Protein AF-A0A7K2W444-F1 (afdb_monomer_lite)

Radius of gyration: 15.76 Å; chains: 1; bounding box: 36×25×38 Å

Secondary structure (DSSP, 8-state):
------EE--GGG---HHHHHT-TTTPPPSEE---S-SS---TTTTT--HHHHHHS-HHHHHHHHHHHH-

Sequence (70 aa):
SGSDAITGFPADREWESSRLVAGEAGGVSAQGGFLSDIAGFDADFFGISPREALAMDPQQRILLEVTWEA

pLDDT: mean 90.86, std 6.27, range [64.88, 97.44]

Structure (mmCIF, N/CA/C/O backbone):
data_AF-A0A7K2W444-F1
#
_entry.id   AF-A0A7K2W444-F1
#
loop_
_atom_site.group_PDB
_atom_site.id
_atom_site.type_symbol
_atom_site.label_atom_id
_atom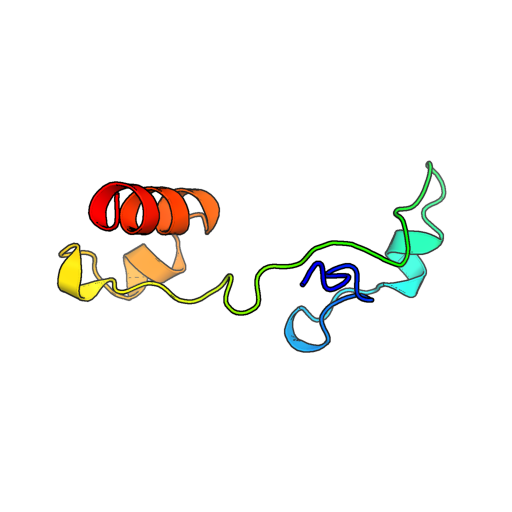_site.label_alt_id
_atom_site.label_comp_id
_atom_site.label_asym_id
_atom_site.label_entity_id
_atom_site.label_seq_id
_atom_site.pdbx_PDB_ins_code
_atom_site.Cartn_x
_atom_site.Cartn_y
_atom_site.Cartn_z
_atom_site.occupancy
_atom_site.B_iso_or_equiv
_atom_site.auth_seq_id
_atom_site.auth_comp_id
_atom_site.auth_asym_id
_atom_site.auth_atom_id
_atom_site.pdbx_PDB_model_num
ATOM 1 N N . SER A 1 1 ? 13.595 -18.587 13.354 1.00 75.06 1 SER A N 1
ATOM 2 C CA . SER A 1 1 ? 14.531 -18.737 12.218 1.00 75.06 1 SER A CA 1
ATOM 3 C C . SER A 1 1 ? 14.498 -17.456 11.402 1.00 75.06 1 SER A C 1
ATOM 5 O O . SER A 1 1 ? 13.502 -16.751 11.477 1.00 75.06 1 SER A O 1
ATOM 7 N N . GLY A 1 2 ? 15.565 -17.121 10.674 1.00 86.38 2 GLY A N 1
ATOM 8 C CA . GLY A 1 2 ? 15.529 -16.041 9.682 1.00 86.38 2 GLY A CA 1
ATOM 9 C C . GLY A 1 2 ? 15.215 -16.637 8.317 1.00 86.38 2 GLY A C 1
ATOM 10 O O . GLY A 1 2 ? 16.031 -17.395 7.799 1.00 86.38 2 GLY A O 1
ATOM 11 N N . SER A 1 3 ? 14.027 -16.371 7.783 1.00 90.69 3 SER A N 1
ATOM 12 C CA . SER A 1 3 ? 13.678 -16.712 6.402 1.00 90.69 3 SER A CA 1
ATOM 13 C C . SER A 1 3 ? 13.981 -15.529 5.487 1.00 90.69 3 SER A C 1
ATOM 15 O O . SER A 1 3 ? 13.752 -14.384 5.875 1.00 90.69 3 SER A O 1
ATOM 17 N N . ASP A 1 4 ? 14.468 -15.808 4.280 1.00 94.00 4 ASP A N 1
ATOM 18 C CA . ASP A 1 4 ? 14.608 -14.798 3.232 1.00 94.00 4 ASP A CA 1
ATOM 19 C C . ASP A 1 4 ? 13.218 -14.396 2.711 1.00 94.00 4 ASP A C 1
ATOM 21 O O . ASP A 1 4 ? 12.407 -15.258 2.373 1.00 94.00 4 ASP A O 1
ATOM 25 N N . ALA A 1 5 ? 12.939 -13.093 2.698 1.00 94.12 5 ALA A N 1
ATOM 26 C CA . ALA A 1 5 ? 11.671 -12.511 2.255 1.00 94.12 5 ALA A CA 1
ATOM 27 C C . ALA A 1 5 ? 11.788 -11.810 0.888 1.00 94.12 5 ALA A C 1
ATOM 29 O O . ALA A 1 5 ? 10.827 -11.193 0.422 1.00 94.12 5 ALA A O 1
ATOM 30 N N . ILE A 1 6 ? 12.957 -11.876 0.246 1.00 95.56 6 ILE A N 1
ATOM 31 C CA . ILE A 1 6 ? 13.185 -11.284 -1.068 1.00 95.56 6 ILE A CA 1
ATOM 32 C C . ILE A 1 6 ? 12.638 -12.211 -2.151 1.00 95.56 6 ILE A C 1
ATOM 34 O O . ILE A 1 6 ? 12.979 -13.389 -2.242 1.00 95.56 6 ILE A O 1
ATOM 38 N N . THR A 1 7 ? 11.776 -11.660 -2.999 1.00 93.88 7 THR A N 1
ATOM 39 C CA . THR A 1 7 ? 11.097 -12.395 -4.070 1.00 93.88 7 THR A CA 1
ATOM 40 C C . THR A 1 7 ? 11.185 -11.627 -5.387 1.00 93.88 7 THR A C 1
ATOM 42 O O . THR A 1 7 ? 11.686 -10.503 -5.432 1.00 93.88 7 THR A O 1
ATOM 45 N N . GLY A 1 8 ? 10.751 -12.252 -6.484 1.00 93.50 8 GLY A N 1
ATOM 46 C CA . GLY A 1 8 ? 10.542 -11.547 -7.751 1.00 93.50 8 GLY A CA 1
ATOM 47 C C . GLY A 1 8 ? 9.312 -10.634 -7.705 1.00 93.50 8 GLY A C 1
ATOM 48 O O . GLY A 1 8 ? 8.617 -10.554 -6.695 1.00 93.50 8 GLY A O 1
ATOM 49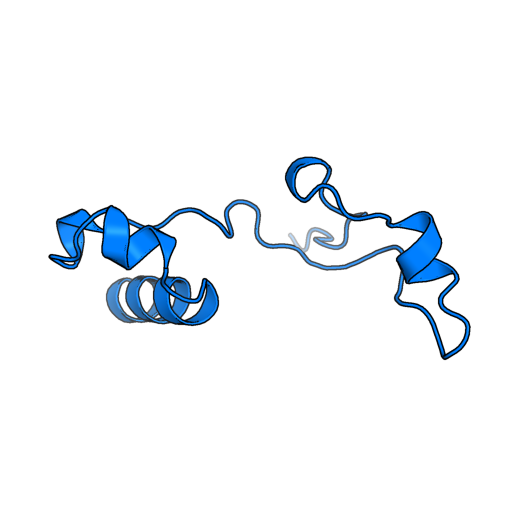 N N . PHE A 1 9 ? 9.022 -9.959 -8.816 1.00 92.81 9 PHE A N 1
ATOM 50 C CA . PHE A 1 9 ? 7.840 -9.102 -8.907 1.00 92.81 9 PHE A CA 1
ATOM 51 C C . PHE A 1 9 ? 6.523 -9.875 -8.695 1.00 92.81 9 PHE A C 1
ATOM 53 O O . PHE A 1 9 ? 6.362 -10.956 -9.270 1.00 92.81 9 PHE A O 1
ATOM 60 N N . PRO A 1 10 ? 5.561 -9.315 -7.934 1.00 90.69 10 PRO A N 1
ATOM 61 C CA . PRO A 1 10 ? 4.232 -9.900 -7.780 1.00 90.69 10 PRO A CA 1
ATOM 62 C C . PRO A 1 10 ? 3.483 -9.962 -9.117 1.00 90.69 10 PRO A C 1
ATOM 64 O O . PRO A 1 10 ? 3.489 -9.001 -9.888 1.00 90.69 10 PRO A O 1
ATOM 67 N N . ALA A 1 11 ? 2.836 -11.096 -9.393 1.00 88.88 11 ALA A N 1
ATOM 68 C CA . ALA A 1 11 ? 2.138 -11.333 -10.660 1.00 88.88 11 ALA A CA 1
ATOM 69 C C . ALA A 1 11 ? 0.789 -10.595 -10.763 1.00 88.88 11 ALA A C 1
ATOM 71 O O . ALA A 1 11 ? 0.298 -10.361 -11.862 1.00 88.88 11 ALA A O 1
ATOM 72 N N . ASP A 1 12 ? 0.205 -10.219 -9.629 1.00 88.19 12 ASP A N 1
ATOM 73 C CA . ASP A 1 12 ? -1.098 -9.561 -9.479 1.00 88.19 12 ASP A CA 1
ATOM 74 C C . ASP A 1 12 ? -1.056 -8.038 -9.692 1.00 88.19 12 ASP A C 1
ATOM 76 O O . ASP A 1 12 ? -2.096 -7.387 -9.712 1.00 88.19 12 ASP A O 1
ATOM 80 N N . ARG A 1 13 ? 0.138 -7.457 -9.866 1.00 86.25 13 ARG A N 1
ATOM 81 C CA . ARG A 1 13 ? 0.321 -6.006 -10.057 1.00 86.25 13 ARG A CA 1
ATOM 82 C C . ARG A 1 13 ? 0.478 -5.585 -11.517 1.00 86.25 13 ARG A C 1
ATOM 84 O O . ARG A 1 13 ? 0.617 -4.396 -11.781 1.00 86.25 13 ARG A O 1
ATOM 91 N N . GLU A 1 14 ? 0.484 -6.547 -12.443 1.00 86.19 14 GLU A N 1
ATOM 92 C CA . GLU A 1 14 ? 0.556 -6.333 -13.900 1.00 86.19 14 GLU A CA 1
ATOM 93 C C . GLU A 1 14 ? 1.721 -5.433 -14.360 1.00 86.19 14 GLU A C 1
ATOM 95 O O . GLU A 1 14 ? 1.660 -4.758 -15.387 1.00 86.19 14 GLU A O 1
ATOM 100 N N . TRP A 1 15 ? 2.820 -5.406 -13.606 1.00 88.38 15 TRP A N 1
ATOM 101 C CA . TRP A 1 15 ? 3.981 -4.599 -13.962 1.00 88.38 15 TRP A CA 1
ATOM 102 C C . TRP A 1 15 ? 4.705 -5.180 -15.181 1.00 88.38 15 TRP A C 1
ATOM 104 O O . TRP A 1 15 ? 5.021 -6.371 -15.220 1.00 88.38 15 TRP A O 1
ATOM 114 N N . GLU A 1 16 ? 5.078 -4.319 -16.134 1.00 87.50 16 GLU A N 1
ATOM 115 C CA . GLU A 1 16 ? 6.009 -4.657 -17.221 1.00 87.50 16 GLU A CA 1
ATOM 116 C C . GLU A 1 16 ? 7.438 -4.812 -16.667 1.00 87.50 16 GLU A C 1
ATOM 118 O O . GLU A 1 16 ? 8.330 -4.000 -16.918 1.00 87.50 16 GLU A O 1
ATOM 123 N N . SER A 1 17 ? 7.663 -5.853 -15.865 1.00 85.69 17 SER A N 1
ATOM 124 C CA . SER A 1 17 ? 8.902 -6.082 -15.115 1.00 85.69 17 SER A CA 1
ATOM 125 C C . SER A 1 17 ? 10.147 -6.093 -16.003 1.00 85.69 17 SER A C 1
ATOM 127 O O . SER A 1 17 ? 11.164 -5.514 -15.630 1.00 85.69 17 SER A O 1
ATOM 129 N N . SER A 1 18 ? 10.065 -6.664 -17.207 1.00 85.00 18 SER A N 1
ATOM 130 C CA . SER A 1 18 ? 11.163 -6.651 -18.181 1.00 85.00 18 SER A CA 1
ATOM 131 C C . SER A 1 18 ? 11.562 -5.229 -18.579 1.00 85.00 18 SER A C 1
ATOM 133 O O . SER A 1 18 ? 12.749 -4.912 -18.631 1.00 85.00 18 SER A O 1
ATOM 135 N N . ARG A 1 19 ? 10.579 -4.351 -18.799 1.00 86.94 19 ARG A N 1
ATOM 136 C CA . ARG A 1 19 ? 10.799 -2.941 -19.123 1.00 86.94 19 ARG A CA 1
ATOM 137 C C . ARG A 1 19 ? 11.339 -2.167 -17.925 1.00 86.94 19 ARG A C 1
ATOM 139 O O . ARG A 1 19 ? 12.236 -1.346 -18.090 1.00 86.94 19 ARG A O 1
ATOM 146 N N . LEU A 1 20 ? 10.812 -2.436 -16.733 1.00 86.75 20 LEU A N 1
ATOM 147 C CA . LEU A 1 20 ? 11.258 -1.804 -15.490 1.00 86.75 20 LEU A CA 1
ATOM 148 C C . LEU A 1 20 ? 12.724 -2.140 -15.180 1.00 86.75 20 LEU A C 1
ATOM 150 O O . LEU A 1 20 ? 13.499 -1.252 -14.823 1.00 86.75 20 LEU A O 1
ATOM 154 N N . VAL A 1 21 ? 13.119 -3.401 -15.364 1.00 88.69 21 VAL A N 1
ATOM 155 C CA . VAL A 1 21 ? 14.501 -3.863 -15.158 1.00 88.69 21 VAL A CA 1
ATOM 156 C C . VAL A 1 21 ? 15.441 -3.318 -16.235 1.00 88.69 21 VAL A C 1
ATOM 158 O O . VAL A 1 21 ? 16.567 -2.937 -15.931 1.00 88.69 21 VAL A O 1
ATOM 161 N N . ALA A 1 22 ? 14.987 -3.231 -17.488 1.00 88.12 22 ALA A N 1
ATOM 162 C CA . ALA A 1 22 ? 15.792 -2.738 -18.608 1.00 88.12 22 ALA A CA 1
ATOM 163 C C . ALA A 1 22 ? 15.872 -1.201 -18.712 1.00 88.12 22 ALA A C 1
ATOM 165 O O . ALA A 1 22 ? 16.457 -0.698 -19.668 1.00 88.12 22 ALA A O 1
ATOM 166 N N . GLY A 1 23 ? 15.266 -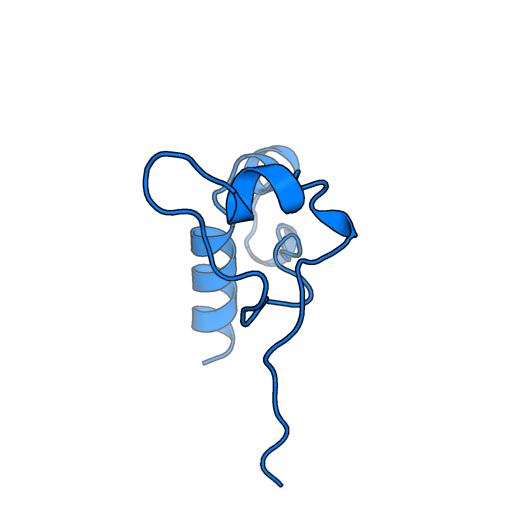0.458 -17.776 1.00 85.50 23 GLY A N 1
ATOM 167 C CA . GLY A 1 23 ? 15.091 0.993 -17.866 1.00 85.50 23 GLY A CA 1
ATOM 168 C C . GLY A 1 23 ? 16.363 1.745 -18.278 1.00 85.50 23 GLY A C 1
ATOM 169 O O . GLY A 1 23 ? 17.386 1.671 -17.597 1.00 85.50 23 GLY A O 1
ATOM 170 N N . GLU A 1 24 ? 16.274 2.514 -19.371 1.00 64.88 24 GLU A N 1
ATOM 171 C CA . GLU A 1 24 ? 17.410 3.205 -20.011 1.00 64.88 24 GLU A CA 1
ATOM 172 C C . GLU A 1 24 ? 18.105 4.241 -19.103 1.00 64.88 24 GLU A C 1
ATOM 174 O O . GLU A 1 24 ? 19.234 4.643 -19.369 1.00 64.88 24 GLU A O 1
ATOM 179 N N . ALA A 1 25 ? 17.459 4.638 -18.000 1.00 72.69 25 ALA A N 1
ATOM 180 C CA . ALA A 1 25 ? 17.973 5.570 -16.994 1.00 72.69 25 ALA A CA 1
ATOM 181 C C . ALA A 1 25 ? 18.373 4.897 -15.660 1.00 72.69 25 ALA A C 1
ATOM 183 O O . ALA A 1 25 ? 18.404 5.563 -14.626 1.00 72.69 25 ALA A O 1
ATOM 184 N N . GLY A 1 26 ? 18.672 3.593 -15.668 1.00 74.12 26 GLY A N 1
ATOM 185 C CA . GLY A 1 26 ? 19.035 2.833 -14.466 1.00 74.12 26 GLY A CA 1
ATOM 186 C C . GLY A 1 26 ? 17.842 2.067 -13.903 1.00 74.12 26 GLY A C 1
ATOM 187 O O . GLY A 1 26 ? 17.268 2.458 -12.890 1.00 74.12 26 GLY A O 1
ATOM 188 N N . GLY A 1 27 ? 17.454 1.000 -14.606 1.00 82.62 27 GLY A N 1
ATOM 189 C CA . GLY A 1 27 ? 16.343 0.128 -14.237 1.00 82.62 27 GLY A CA 1
ATOM 190 C C . GLY A 1 27 ? 16.408 -0.432 -12.813 1.00 82.62 27 GLY A C 1
ATOM 191 O O . GLY A 1 27 ? 17.417 -0.359 -12.111 1.00 82.62 27 GLY A O 1
ATOM 192 N N . VAL A 1 28 ? 15.286 -0.989 -12.372 1.00 87.12 28 VAL A N 1
ATOM 193 C CA . VAL A 1 28 ? 15.133 -1.515 -11.009 1.00 87.12 28 VAL A CA 1
ATOM 194 C C . VAL A 1 28 ? 15.624 -2.960 -10.894 1.00 87.12 28 VAL A C 1
ATOM 196 O O . VAL A 1 28 ? 15.673 -3.702 -11.873 1.00 87.12 28 VAL A O 1
ATOM 199 N N . SER A 1 29 ? 15.957 -3.384 -9.671 1.00 90.12 29 SER A N 1
ATOM 200 C CA . SER A 1 29 ? 16.239 -4.792 -9.365 1.00 90.12 29 SER A CA 1
ATOM 201 C C . SER A 1 29 ? 15.052 -5.684 -9.751 1.00 90.12 29 SER A C 1
ATOM 203 O O . SER A 1 29 ? 13.901 -5.331 -9.505 1.00 90.12 29 SER A O 1
ATOM 205 N N . ALA A 1 30 ? 15.336 -6.873 -10.290 1.00 89.12 30 ALA A N 1
ATOM 206 C CA . ALA A 1 30 ? 14.323 -7.896 -10.566 1.00 89.12 30 ALA A CA 1
ATOM 207 C C . ALA A 1 30 ? 13.754 -8.553 -9.292 1.00 89.12 30 ALA A C 1
ATOM 209 O O . ALA A 1 30 ? 12.831 -9.364 -9.375 1.00 89.12 30 ALA A O 1
ATOM 210 N N . GLN A 1 31 ? 14.324 -8.225 -8.129 1.00 92.75 31 GLN A N 1
ATOM 211 C CA . GLN A 1 31 ? 13.921 -8.737 -6.827 1.00 92.75 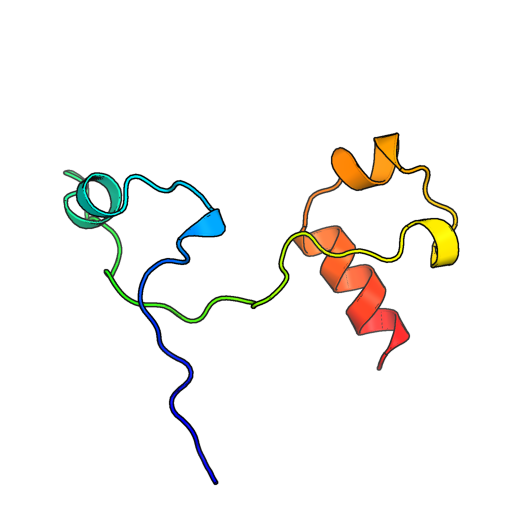31 GLN A CA 1
ATOM 212 C C . GLN A 1 31 ? 13.696 -7.619 -5.809 1.00 92.75 31 GLN A C 1
ATOM 214 O O . GLN A 1 31 ? 14.394 -6.600 -5.829 1.00 92.75 31 GLN A O 1
ATOM 219 N N . GLY A 1 32 ? 12.767 -7.854 -4.884 1.00 93.12 32 GLY A N 1
ATOM 220 C CA . GLY A 1 32 ? 12.438 -6.947 -3.791 1.00 93.12 32 GLY A CA 1
ATOM 221 C C . GLY A 1 32 ? 11.620 -7.622 -2.690 1.00 93.12 32 GLY A C 1
ATOM 222 O O . GLY A 1 32 ? 11.182 -8.766 -2.820 1.00 93.12 32 GLY A O 1
ATOM 223 N N . GLY A 1 33 ? 11.436 -6.900 -1.586 1.00 94.31 33 GLY A N 1
ATOM 224 C CA . GLY A 1 33 ? 10.468 -7.255 -0.553 1.00 94.31 33 GLY A CA 1
ATOM 225 C C . GLY A 1 33 ? 9.123 -6.618 -0.884 1.00 94.31 33 GLY A C 1
ATOM 226 O O . GLY A 1 33 ? 9.044 -5.403 -1.069 1.00 94.31 33 GLY A O 1
ATOM 227 N N . PHE A 1 34 ? 8.072 -7.426 -0.965 1.00 93.31 34 PHE A N 1
ATOM 228 C CA . PHE A 1 34 ? 6.734 -6.964 -1.317 1.00 93.31 34 PHE A CA 1
ATOM 229 C C . PHE A 1 34 ? 5.743 -7.389 -0.239 1.00 93.31 34 PHE A C 1
ATOM 231 O O . PHE A 1 34 ? 5.757 -8.534 0.202 1.00 93.31 34 PHE A O 1
ATOM 238 N N . LEU A 1 35 ? 4.864 -6.469 0.164 1.00 91.75 35 LEU A N 1
ATOM 239 C CA . LEU A 1 35 ? 3.720 -6.818 1.003 1.00 91.75 35 LEU A CA 1
ATOM 240 C C . LEU A 1 35 ? 2.779 -7.746 0.232 1.00 91.75 35 LEU A C 1
ATOM 242 O O . LEU A 1 35 ? 2.504 -7.499 -0.944 1.00 91.75 35 LEU A O 1
ATOM 246 N N . SER A 1 36 ? 2.303 -8.795 0.901 1.00 88.19 36 SER A N 1
ATOM 247 C CA . SER A 1 36 ? 1.409 -9.800 0.321 1.00 88.19 36 SER A CA 1
ATOM 248 C C . SER A 1 36 ? 0.034 -9.238 -0.018 1.00 88.19 36 SER A C 1
ATOM 250 O O . SER A 1 36 ? -0.530 -9.619 -1.034 1.00 88.19 36 SER A O 1
ATOM 252 N N . ASP A 1 37 ? -0.479 -8.319 0.800 1.00 86.38 37 ASP A N 1
ATOM 253 C CA . ASP A 1 37 ? -1.759 -7.658 0.568 1.00 86.38 37 ASP A CA 1
ATOM 254 C C . ASP A 1 37 ? -1.605 -6.142 0.711 1.00 86.38 37 ASP A C 1
ATOM 256 O O . ASP A 1 37 ? -1.818 -5.561 1.766 1.00 86.38 37 ASP A O 1
ATOM 260 N N . ILE A 1 38 ? -1.143 -5.500 -0.362 1.00 88.56 38 ILE A N 1
ATOM 261 C CA . ILE A 1 38 ? -1.010 -4.036 -0.418 1.00 88.56 38 ILE A CA 1
ATOM 262 C C . ILE A 1 38 ? -2.354 -3.341 -0.692 1.00 88.56 38 ILE A C 1
ATOM 264 O O . ILE A 1 38 ? -2.469 -2.126 -0.546 1.00 88.56 38 ILE A O 1
ATOM 268 N N . ALA A 1 39 ? -3.349 -4.090 -1.173 1.00 86.00 39 ALA A N 1
ATOM 269 C CA . ALA A 1 39 ? -4.637 -3.551 -1.593 1.00 86.00 39 ALA A CA 1
ATOM 270 C C . ALA A 1 39 ? -5.712 -3.684 -0.507 1.00 86.00 39 ALA A C 1
ATOM 272 O O . ALA A 1 39 ? -6.680 -2.918 -0.547 1.00 86.00 39 ALA A O 1
ATOM 273 N N . GLY A 1 40 ? -5.535 -4.613 0.434 1.00 90.25 40 GLY A N 1
ATOM 274 C CA . GLY A 1 40 ? -6.378 -4.820 1.602 1.00 90.25 40 GLY A CA 1
ATOM 275 C C . GLY A 1 40 ? -6.497 -3.569 2.463 1.00 90.25 40 GLY A C 1
ATOM 276 O O . GLY A 1 40 ? -5.553 -2.789 2.584 1.00 90.25 40 GLY A O 1
ATOM 277 N N . PHE A 1 41 ? -7.710 -3.342 2.968 1.00 95.88 41 PHE A N 1
ATOM 278 C CA . PHE A 1 41 ? -8.019 -2.304 3.946 1.00 95.88 41 PHE A CA 1
ATOM 279 C C . PHE A 1 41 ? -9.408 -2.532 4.553 1.00 95.88 41 PHE A C 1
ATOM 281 O O . PHE A 1 41 ? -10.382 -2.650 3.799 1.00 95.88 41 PHE A O 1
ATOM 288 N N . ASP A 1 42 ? -9.529 -2.540 5.881 1.00 95.69 42 ASP A N 1
ATOM 289 C CA . ASP A 1 42 ? -10.835 -2.615 6.563 1.00 95.69 42 ASP A CA 1
ATOM 290 C C . ASP A 1 42 ? -11.523 -1.236 6.634 1.00 95.69 42 ASP A C 1
ATOM 292 O O . ASP A 1 42 ? -11.536 -0.549 7.656 1.00 95.69 42 ASP A O 1
ATOM 296 N N . ALA A 1 43 ? -12.084 -0.798 5.505 1.00 96.38 43 ALA A N 1
ATOM 297 C CA . ALA A 1 43 ? -12.698 0.525 5.386 1.00 96.38 43 ALA A CA 1
ATOM 298 C C . ALA A 1 43 ? -13.878 0.740 6.353 1.00 96.38 43 ALA A C 1
ATOM 300 O O . ALA A 1 43 ? -14.028 1.835 6.903 1.00 96.38 43 ALA A O 1
ATOM 301 N N . ASP A 1 44 ? -14.686 -0.300 6.583 1.00 96.56 44 ASP A N 1
ATOM 302 C CA . ASP A 1 44 ? -15.863 -0.227 7.449 1.00 96.56 44 ASP A CA 1
ATOM 303 C C . ASP A 1 44 ? -15.453 -0.003 8.911 1.00 96.56 44 ASP A C 1
ATOM 305 O O . ASP A 1 44 ? -16.072 0.816 9.598 1.00 96.56 44 ASP A O 1
ATOM 309 N N . PHE A 1 45 ? -14.375 -0.650 9.372 1.00 96.81 45 PHE A N 1
ATOM 310 C CA . PHE A 1 45 ? -13.819 -0.427 10.709 1.00 96.81 45 PHE A CA 1
ATOM 311 C C . PHE A 1 45 ? -13.404 1.036 10.941 1.00 96.81 45 PHE A C 1
ATOM 313 O O . PHE A 1 45 ? -13.692 1.602 11.998 1.00 96.81 45 PHE A O 1
ATOM 320 N N . PHE A 1 46 ? -12.790 1.679 9.941 1.00 96.25 46 PHE A N 1
ATOM 321 C CA . PHE A 1 46 ? -12.382 3.089 10.011 1.00 96.25 46 PHE A CA 1
ATOM 322 C C . PHE A 1 46 ? -13.504 4.085 9.664 1.00 96.25 46 PHE A C 1
ATOM 324 O O . PHE A 1 46 ? -13.276 5.296 9.688 1.00 96.25 46 PHE A O 1
ATOM 331 N N . GLY A 1 47 ? -14.716 3.611 9.354 1.00 97.06 47 GLY A N 1
ATOM 332 C CA . GLY A 1 47 ? -15.847 4.465 8.979 1.00 97.06 47 GLY A CA 1
ATOM 333 C C . GLY A 1 47 ? -15.671 5.174 7.631 1.00 97.06 47 GLY A C 1
ATOM 334 O O . GLY A 1 47 ? -16.247 6.243 7.418 1.00 97.06 47 GLY A O 1
ATOM 335 N N . ILE A 1 48 ? -14.872 4.596 6.733 1.00 97.38 48 ILE A N 1
ATOM 336 C CA . ILE A 1 48 ? -14.541 5.130 5.409 1.00 97.38 48 ILE A CA 1
ATOM 337 C C . ILE A 1 48 ? -15.385 4.413 4.357 1.00 97.38 48 ILE A C 1
ATOM 339 O O . ILE A 1 48 ? -15.519 3.193 4.359 1.00 97.38 48 ILE A O 1
ATOM 343 N N . SER A 1 49 ? -15.960 5.160 3.412 1.00 97.44 49 SER A N 1
ATOM 344 C CA . SER A 1 49 ? -16.791 4.536 2.374 1.00 97.44 49 SER A CA 1
ATOM 345 C C . SER A 1 49 ? -15.952 3.697 1.391 1.00 97.44 49 SER A C 1
ATOM 347 O O . SER A 1 49 ? -14.824 4.084 1.081 1.00 97.44 49 SER A O 1
ATOM 349 N N . PRO A 1 50 ? -16.503 2.636 0.763 1.00 94.81 50 PRO A N 1
ATOM 350 C CA . PRO A 1 50 ? -15.757 1.837 -0.217 1.00 94.81 50 PRO A CA 1
ATOM 351 C C . PRO A 1 50 ? -15.193 2.658 -1.385 1.00 94.81 50 PRO A C 1
ATOM 353 O O . PRO A 1 50 ? -14.100 2.393 -1.878 1.00 94.81 50 PRO A O 1
ATOM 356 N N . ARG A 1 51 ? -15.923 3.693 -1.825 1.00 96.19 51 ARG A N 1
ATOM 357 C CA . ARG A 1 51 ? -15.466 4.598 -2.891 1.00 96.19 51 ARG A CA 1
ATOM 358 C C . ARG A 1 51 ? -14.252 5.416 -2.456 1.00 96.19 51 ARG A C 1
ATOM 360 O O . ARG A 1 51 ? -13.353 5.630 -3.259 1.00 96.19 51 ARG A O 1
ATOM 367 N N . GLU A 1 52 ? -14.265 5.903 -1.223 1.00 96.31 52 GLU A N 1
ATOM 368 C CA . GLU A 1 52 ? -13.165 6.681 -0.662 1.00 96.31 52 GLU A CA 1
ATOM 369 C C . GLU A 1 52 ? -11.944 5.794 -0.434 1.00 96.31 52 GLU A C 1
ATOM 371 O O . GLU A 1 52 ? -10.870 6.124 -0.923 1.00 96.31 52 GLU A O 1
ATOM 376 N N . ALA A 1 53 ? -12.128 4.616 0.167 1.00 96.06 53 ALA A N 1
ATOM 377 C CA . ALA A 1 53 ? -11.065 3.636 0.371 1.00 96.06 53 ALA A CA 1
ATOM 378 C C . ALA A 1 53 ? -10.347 3.246 -0.935 1.00 96.06 53 ALA A C 1
ATOM 380 O O . ALA A 1 53 ? -9.121 3.160 -0.958 1.00 96.06 53 ALA A O 1
ATOM 381 N N . LEU A 1 54 ? -11.087 3.074 -2.039 1.00 93.94 54 LEU A N 1
ATOM 382 C CA . LEU A 1 54 ? -10.509 2.804 -3.365 1.00 93.94 54 LEU A CA 1
ATOM 383 C C . LEU A 1 54 ? -9.675 3.967 -3.923 1.00 93.94 54 LEU A C 1
ATOM 385 O O . LEU A 1 54 ? -8.781 3.740 -4.734 1.00 93.94 54 LEU A O 1
ATOM 389 N N . ALA A 1 55 ? -9.978 5.202 -3.524 1.00 95.69 55 ALA A N 1
ATOM 390 C CA . ALA A 1 55 ? -9.256 6.397 -3.951 1.00 95.69 55 ALA A CA 1
ATOM 391 C C . ALA A 1 55 ? -8.080 6.751 -3.024 1.00 95.69 55 ALA A C 1
ATOM 393 O O . ALA A 1 55 ? -7.270 7.613 -3.369 1.00 95.69 55 ALA A O 1
ATOM 394 N N . MET A 1 56 ? -7.983 6.114 -1.855 1.00 96.62 56 MET A N 1
ATOM 395 C CA . MET A 1 56 ? -6.917 6.364 -0.891 1.00 96.62 56 MET A CA 1
ATOM 396 C C . MET A 1 56 ? -5.591 5.741 -1.323 1.00 96.62 56 MET A C 1
ATOM 398 O O . MET A 1 56 ? -5.526 4.603 -1.800 1.00 96.62 56 MET A O 1
ATOM 402 N N . ASP A 1 57 ? -4.508 6.466 -1.042 1.00 95.56 57 ASP A N 1
ATOM 403 C CA . ASP A 1 57 ? -3.153 5.945 -1.191 1.00 95.56 57 ASP A CA 1
ATOM 404 C C . ASP A 1 57 ? -2.941 4.721 -0.266 1.00 95.56 57 ASP A C 1
ATOM 406 O O . ASP A 1 57 ? -3.258 4.797 0.928 1.00 95.56 57 ASP A O 1
ATOM 410 N N . PRO A 1 58 ? -2.411 3.589 -0.772 1.00 93.44 58 PRO A N 1
ATOM 411 C CA . PRO A 1 58 ? -2.171 2.393 0.038 1.00 93.44 58 PRO A CA 1
ATOM 412 C C . PRO A 1 58 ? -1.305 2.632 1.282 1.00 93.44 58 PRO A C 1
ATOM 414 O O . PRO A 1 58 ? -1.548 2.014 2.313 1.00 93.44 58 PRO A O 1
ATOM 417 N N . GLN A 1 59 ? -0.331 3.548 1.242 1.00 95.25 59 GLN A N 1
ATOM 418 C CA . GLN A 1 59 ? 0.526 3.830 2.400 1.00 95.25 59 GLN A CA 1
ATOM 419 C C . GLN A 1 59 ? -0.252 4.508 3.528 1.00 95.25 59 GLN A C 1
ATOM 421 O O . GLN A 1 59 ? 0.025 4.254 4.698 1.00 95.25 59 GLN A O 1
ATOM 426 N N . GLN A 1 60 ? -1.245 5.341 3.200 1.00 96.06 60 GLN A N 1
ATOM 427 C CA . GLN A 1 60 ? -2.133 5.928 4.208 1.00 96.06 60 GLN A CA 1
ATOM 428 C C . GLN A 1 60 ? -3.025 4.868 4.856 1.00 96.06 60 GLN A C 1
ATOM 430 O O . GLN A 1 60 ? -3.230 4.905 6.066 1.00 96.06 60 GLN A O 1
ATOM 435 N N . ARG A 1 61 ? -3.519 3.907 4.066 1.00 96.56 61 ARG A N 1
ATOM 436 C CA . ARG A 1 61 ? -4.326 2.783 4.563 1.00 96.56 61 ARG A CA 1
ATOM 437 C C . ARG A 1 61 ? -3.523 1.895 5.520 1.00 96.56 61 ARG A C 1
ATOM 439 O O . ARG A 1 61 ? -3.959 1.673 6.644 1.00 96.56 61 ARG A O 1
ATOM 446 N N . ILE A 1 62 ? -2.296 1.536 5.137 1.00 95.25 62 ILE A N 1
ATOM 447 C CA . ILE A 1 62 ? -1.357 0.785 5.991 1.00 95.25 62 ILE A CA 1
ATOM 448 C C . ILE A 1 62 ? -1.035 1.552 7.274 1.00 95.25 62 ILE A C 1
ATOM 450 O O . ILE A 1 62 ? -0.978 0.963 8.348 1.00 95.25 62 ILE A O 1
ATOM 454 N N . LEU A 1 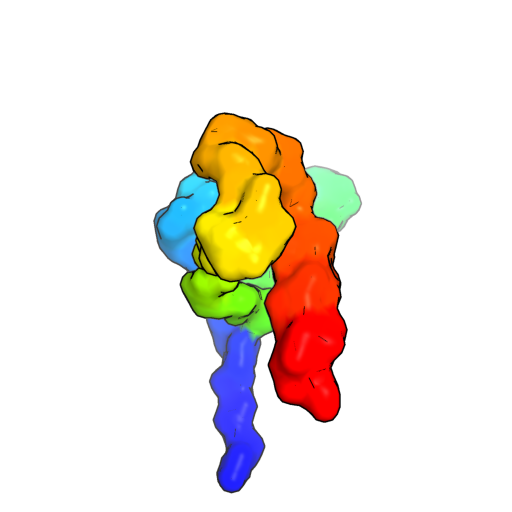63 ? -0.826 2.869 7.188 1.00 95.50 63 LEU A N 1
ATOM 455 C CA . LEU A 1 63 ? -0.547 3.684 8.370 1.00 95.50 63 LEU A CA 1
ATOM 456 C C . LEU A 1 63 ? -1.688 3.605 9.396 1.00 95.50 63 LEU A C 1
ATOM 458 O O . LEU A 1 63 ? -1.413 3.509 10.592 1.00 95.50 63 LEU A O 1
ATOM 462 N N . LEU A 1 64 ? -2.945 3.647 8.943 1.00 96.19 64 LEU A N 1
ATOM 463 C CA . LEU A 1 64 ? -4.118 3.542 9.815 1.00 96.19 64 LEU A CA 1
ATOM 464 C C .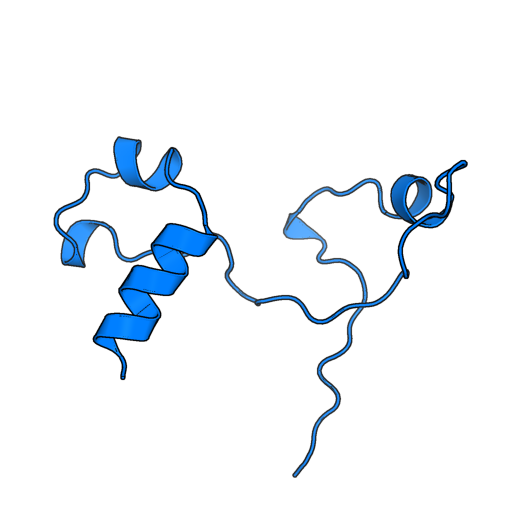 LEU A 1 64 ? -4.189 2.177 10.509 1.00 96.19 64 LEU A C 1
ATOM 466 O O . LEU A 1 64 ? -4.364 2.130 11.725 1.00 96.19 64 LEU A O 1
ATOM 470 N N . GLU A 1 65 ? -3.998 1.090 9.762 1.00 94.81 65 GLU A N 1
ATOM 471 C CA . GLU A 1 65 ? -4.025 -0.275 10.303 1.00 94.81 65 GLU A CA 1
ATOM 472 C C . GLU A 1 65 ? -2.887 -0.514 11.297 1.00 94.81 65 GLU A C 1
ATOM 474 O O . GLU A 1 65 ? -3.134 -0.895 12.440 1.00 94.81 65 GLU A O 1
ATOM 479 N N . VAL A 1 66 ? -1.649 -0.180 10.923 1.00 93.94 66 VAL A N 1
ATOM 480 C CA . VAL A 1 66 ? -0.476 -0.374 11.793 1.00 93.94 66 VAL A CA 1
ATOM 481 C C . VAL A 1 66 ? -0.565 0.468 13.068 1.00 93.94 66 VAL A C 1
ATOM 483 O O . VAL A 1 66 ? -0.128 0.025 14.126 1.00 93.94 66 VAL A O 1
ATOM 486 N N . THR A 1 67 ? -1.136 1.676 13.002 1.00 94.94 67 THR A N 1
ATOM 487 C CA . THR A 1 67 ? -1.317 2.520 14.199 1.00 94.94 67 THR A CA 1
ATOM 488 C C . THR A 1 67 ? -2.354 1.936 15.159 1.00 94.94 67 THR A C 1
ATOM 490 O O . THR A 1 67 ? -2.242 2.136 16.365 1.00 94.94 67 THR A O 1
ATOM 493 N N . TRP A 1 68 ? -3.364 1.236 14.641 1.00 94.44 68 TRP A N 1
ATOM 494 C CA . TRP A 1 68 ? -4.367 0.558 15.460 1.00 94.44 68 TRP A CA 1
ATOM 495 C C . TRP A 1 68 ? -3.842 -0.743 16.088 1.00 94.44 68 TRP A C 1
ATOM 497 O O . TRP A 1 68 ? -4.202 -1.056 17.220 1.00 94.44 68 TRP A O 1
ATOM 507 N N . GLU A 1 69 ? -3.001 -1.493 15.373 1.00 91.94 69 GLU A N 1
ATOM 508 C CA . GLU A 1 69 ? -2.446 -2.775 15.839 1.00 91.94 69 GLU A CA 1
ATOM 509 C C . GLU A 1 69 ? -1.308 -2.650 16.871 1.00 91.94 69 GLU A C 1
ATOM 511 O O . GLU A 1 69 ? -0.970 -3.645 17.519 1.00 91.94 69 GLU A O 1
ATOM 516 N N . ALA A 1 70 ? -0.700 -1.465 16.995 1.00 82.94 70 ALA A N 1
ATOM 517 C CA . ALA A 1 70 ? 0.434 -1.182 17.883 1.00 82.94 70 ALA A CA 1
ATOM 518 C C . ALA A 1 70 ? 0.060 -1.136 19.376 1.00 82.94 70 ALA A C 1
ATOM 520 O O . ALA A 1 70 ? 0.856 -1.674 20.185 1.00 82.94 70 ALA A O 1
#

Foldseek 3Di:
DDDDQKDFDDPVVPDPLVCQQVPPVHHDDRIDHDDPCLLDAPCVVVVHDPVRSNVDDSVVRVVVVVVVVD